Protein AF-A0A4U7DD76-F1 (afdb_monomer_lite)

pLDDT: mean 79.95, std 14.88, range [41.28, 96.62]

Secondary structure (DSSP, 8-state):
--HHHHHHHHHHHHHHHTTSS-HHHHHHHHHHHHHTS--SS-TTS---S-HHHHHHHHHHHHHHT--HHHHHHHHHH-HHHHHHHT-SSPPPHHHHHHHHHHT--HHHHHHH-

Sequence (113 aa):
MRSLCEAYQLGITIRNKLKETDLVTAFEKLDHSIDAIEDGYPAWHPAPLSFRAMVLSFVFMEITGDSYANFTRRLTRQPEVATILGFSRVPDESAFSRAWRNRFDDATHEYIH

Radius of gyration: 14.54 Å; chains: 1; bounding box: 39×24×34 Å

Foldseek 3Di:
DVVVVLVVVVVVVLVVVCVVPPNVVVVVVVVVLLVVFDFLDDPPDPPQWDPQLLLVLLLVCVSSVDQLQRSLVVCVVCVVSCVVSPTPDRDHSVSSVCCVPRTGDPSSVVSSD

Structure (mmCIF, N/CA/C/O backbone):
data_AF-A0A4U7DD76-F1
#
_entry.id   AF-A0A4U7DD76-F1
#
loop_
_atom_site.group_PDB
_atom_site.id
_atom_site.type_symbol
_atom_site.label_atom_id
_atom_site.label_alt_id
_atom_site.label_comp_id
_atom_site.label_asym_id
_atom_site.label_entity_id
_atom_site.label_seq_id
_atom_site.pdbx_PDB_ins_code
_atom_site.Cartn_x
_atom_site.Cartn_y
_atom_site.Cartn_z
_atom_site.occupancy
_atom_site.B_iso_or_equiv
_atom_site.auth_seq_id
_atom_site.auth_comp_id
_atom_site.auth_asym_id
_atom_site.auth_atom_id
_atom_site.pdbx_PDB_model_num
ATOM 1 N N . MET A 1 1 ? -12.330 5.872 21.813 1.00 41.28 1 MET A N 1
ATOM 2 C CA . MET A 1 1 ? -13.551 6.225 21.052 1.00 41.28 1 MET A CA 1
ATOM 3 C C . MET A 1 1 ? -13.324 7.279 19.946 1.00 41.28 1 MET A C 1
ATOM 5 O O . MET A 1 1 ? -14.294 7.864 19.498 1.00 41.28 1 MET A O 1
ATOM 9 N N . ARG A 1 2 ? -12.092 7.502 19.440 1.00 45.22 2 ARG A N 1
ATOM 10 C CA . ARG A 1 2 ? -11.839 8.377 18.266 1.00 45.22 2 ARG A CA 1
ATOM 11 C C . ARG A 1 2 ? -11.597 7.610 16.952 1.00 45.22 2 ARG A C 1
ATOM 13 O O . ARG A 1 2 ? -12.121 8.027 15.932 1.00 45.22 2 ARG A O 1
ATOM 20 N N . SER A 1 3 ? -10.950 6.437 16.985 1.00 47.41 3 SER A N 1
ATOM 21 C CA . SER A 1 3 ? -10.626 5.669 15.760 1.00 47.41 3 SER A CA 1
ATOM 22 C C . SER A 1 3 ? -11.836 5.070 15.032 1.00 47.41 3 SER A C 1
ATOM 24 O O . SER A 1 3 ? -11.756 4.776 13.844 1.00 47.41 3 SER A O 1
ATOM 26 N N . LEU A 1 4 ? -12.959 4.882 15.735 1.00 45.66 4 LEU A N 1
ATOM 27 C CA . LEU A 1 4 ? -14.227 4.476 15.124 1.00 45.66 4 LEU A CA 1
ATOM 28 C C . LEU A 1 4 ? -14.787 5.596 14.238 1.00 45.66 4 LEU A C 1
ATOM 30 O O . LEU A 1 4 ? -15.395 5.297 13.225 1.00 45.66 4 LEU A O 1
ATOM 34 N N . CYS A 1 5 ? -14.536 6.865 14.577 1.00 55.59 5 CYS A N 1
ATOM 35 C CA . CYS A 1 5 ? -15.009 8.009 13.799 1.00 55.59 5 CYS A CA 1
ATOM 36 C C . CYS A 1 5 ? -14.232 8.162 12.487 1.00 55.59 5 CYS A C 1
ATOM 38 O O . CYS A 1 5 ? -14.843 8.404 11.457 1.00 55.59 5 CYS A O 1
ATOM 40 N N . GLU A 1 6 ? -12.913 7.961 12.504 1.00 51.00 6 GLU A N 1
ATOM 41 C CA . GLU A 1 6 ? -12.058 8.076 11.312 1.00 51.00 6 GLU A CA 1
ATOM 42 C C . GLU A 1 6 ? -12.344 6.968 10.294 1.00 51.00 6 GLU A C 1
ATOM 44 O O . GLU A 1 6 ? -12.549 7.256 9.121 1.00 51.00 6 GLU A O 1
ATOM 49 N N . ALA A 1 7 ? -12.464 5.708 10.735 1.00 50.03 7 ALA A N 1
ATOM 50 C CA . ALA A 1 7 ? -12.856 4.604 9.853 1.00 50.03 7 ALA A CA 1
ATOM 51 C C . ALA A 1 7 ? -14.282 4.784 9.294 1.00 50.03 7 ALA A C 1
ATOM 53 O O . ALA A 1 7 ? -14.566 4.411 8.157 1.00 50.03 7 ALA A O 1
ATOM 54 N N . TYR A 1 8 ? -15.178 5.394 10.074 1.00 53.72 8 TYR A N 1
ATOM 55 C CA . TYR A 1 8 ? -16.546 5.681 9.646 1.00 53.72 8 TYR A CA 1
ATOM 56 C C . TYR A 1 8 ? -16.610 6.858 8.665 1.00 53.72 8 TYR A C 1
ATOM 58 O O . TYR A 1 8 ? -17.327 6.792 7.671 1.00 53.72 8 TYR A O 1
ATOM 66 N N . GLN A 1 9 ? -15.820 7.910 8.887 1.00 55.59 9 GLN A N 1
ATOM 67 C CA . GLN A 1 9 ? -15.661 9.020 7.948 1.00 55.59 9 GLN A CA 1
ATOM 68 C C . GLN A 1 9 ? -14.989 8.565 6.654 1.00 55.59 9 GLN A C 1
ATOM 70 O O . GLN A 1 9 ? -15.437 8.955 5.581 1.00 55.59 9 GLN A O 1
ATOM 75 N N . LEU A 1 10 ? -14.002 7.672 6.738 1.00 59.88 10 LEU A N 1
ATOM 76 C CA . LEU A 1 10 ? -13.399 7.007 5.589 1.00 59.88 10 LEU A CA 1
ATOM 77 C C . LEU A 1 10 ? -14.444 6.220 4.795 1.00 59.88 10 LEU A C 1
ATOM 79 O O . LEU A 1 10 ? -14.584 6.426 3.592 1.00 59.88 10 LEU A O 1
ATOM 83 N N . GLY A 1 11 ? -15.245 5.397 5.476 1.00 59.34 11 GLY A N 1
ATOM 84 C CA . GLY A 1 11 ? -16.355 4.673 4.858 1.00 59.34 11 GLY A CA 1
ATOM 85 C C . GLY A 1 11 ? -17.378 5.597 4.189 1.00 59.34 11 GLY A C 1
ATOM 86 O O . GLY A 1 11 ? -17.863 5.286 3.104 1.00 59.34 11 GLY A O 1
ATOM 87 N N . ILE A 1 12 ? -17.676 6.760 4.782 1.00 65.75 12 ILE A N 1
ATOM 88 C CA . ILE A 1 12 ? -18.582 7.768 4.208 1.00 65.75 12 ILE A CA 1
ATOM 89 C C . ILE A 1 12 ? -17.958 8.461 2.991 1.00 65.75 12 ILE A C 1
ATOM 91 O O . ILE A 1 12 ? -18.643 8.638 1.987 1.00 65.75 12 ILE A O 1
ATOM 95 N N . THR A 1 13 ? -16.684 8.844 3.052 1.00 65.00 13 THR A N 1
ATOM 96 C CA . THR A 1 13 ? -15.971 9.505 1.948 1.00 65.00 13 THR A CA 1
ATOM 97 C C . THR A 1 13 ? -15.821 8.571 0.756 1.00 65.00 13 THR A C 1
ATOM 99 O O . THR A 1 13 ? -16.133 8.967 -0.367 1.00 65.00 13 THR A O 1
ATOM 102 N N . ILE A 1 14 ? -15.440 7.317 1.014 1.00 60.59 14 ILE A N 1
ATOM 103 C CA . ILE A 1 14 ? -15.430 6.231 0.034 1.00 60.59 14 ILE A CA 1
ATOM 104 C C . ILE A 1 14 ? -16.841 6.107 -0.557 1.00 60.59 14 ILE A C 1
ATOM 106 O O . ILE A 1 14 ? -17.020 6.358 -1.745 1.00 60.59 14 ILE A O 1
ATOM 110 N N . ARG A 1 15 ? -17.879 5.876 0.259 1.00 61.47 15 ARG A N 1
ATOM 111 C CA . ARG A 1 15 ? -19.281 5.772 -0.201 1.00 61.47 15 ARG A CA 1
ATOM 112 C C . ARG A 1 15 ? -19.750 6.966 -1.043 1.00 61.47 15 ARG A C 1
ATOM 114 O O . ARG A 1 15 ? -20.505 6.771 -1.991 1.00 61.47 15 ARG A O 1
ATOM 121 N N . ASN A 1 16 ? -19.364 8.189 -0.687 1.00 60.53 16 ASN A N 1
ATOM 122 C CA . ASN A 1 16 ? -19.796 9.399 -1.383 1.00 60.53 16 ASN A CA 1
ATOM 123 C C . ASN A 1 16 ? -19.086 9.575 -2.729 1.00 60.53 16 ASN A C 1
ATOM 125 O O . ASN A 1 16 ? -19.754 9.935 -3.693 1.00 60.53 16 ASN A O 1
ATOM 129 N N . LYS A 1 17 ? -17.786 9.261 -2.825 1.00 54.84 17 LYS A N 1
ATOM 130 C CA . LYS A 1 17 ? -17.069 9.212 -4.113 1.00 54.84 17 LYS A CA 1
ATOM 131 C C . LYS A 1 17 ? -17.583 8.074 -5.010 1.00 54.84 17 LYS A C 1
ATOM 133 O O . LYS A 1 17 ? -17.655 8.220 -6.222 1.00 54.84 17 LYS A O 1
ATOM 138 N N . LEU A 1 18 ? -18.029 6.971 -4.410 1.00 55.56 18 LEU A N 1
ATOM 139 C CA . LEU A 1 18 ? -18.589 5.801 -5.100 1.00 55.56 18 LEU A CA 1
ATOM 140 C C . LEU A 1 18 ? -20.065 5.952 -5.498 1.00 55.56 18 LEU A C 1
ATOM 142 O O . LEU A 1 18 ? -20.654 5.028 -6.045 1.00 55.56 18 LEU A O 1
ATOM 146 N N . LYS A 1 19 ? -20.702 7.103 -5.249 1.00 55.06 19 LYS A N 1
ATOM 147 C CA . LYS A 1 19 ? -22.013 7.396 -5.854 1.00 55.06 19 LYS A CA 1
ATOM 148 C C . LYS A 1 19 ? -21.915 7.731 -7.346 1.00 55.06 19 LYS A C 1
ATOM 150 O O . LYS A 1 19 ? -22.940 7.711 -8.019 1.00 55.06 19 LYS A O 1
ATOM 155 N N . GLU A 1 20 ? -20.716 8.020 -7.853 1.00 56.38 20 GLU A N 1
ATOM 156 C CA . GLU A 1 20 ? -20.476 8.402 -9.252 1.00 56.38 20 GLU A CA 1
ATOM 157 C C . GLU A 1 20 ? -19.929 7.248 -10.116 1.00 56.38 20 GLU A C 1
ATOM 159 O O . GLU A 1 20 ? -19.857 7.366 -11.336 1.00 56.38 20 GLU A O 1
ATOM 164 N N . THR A 1 21 ? -19.551 6.109 -9.526 1.00 54.09 21 THR A N 1
ATOM 165 C CA . THR A 1 21 ? -19.049 4.910 -10.226 1.00 54.09 21 THR A CA 1
ATOM 166 C C . THR A 1 21 ? -19.471 3.669 -9.445 1.00 54.09 21 THR A C 1
ATOM 168 O O . THR A 1 21 ? -19.419 3.702 -8.219 1.00 54.09 21 THR A O 1
ATOM 171 N N . ASP A 1 22 ? -19.873 2.585 -10.123 1.00 69.12 22 ASP A N 1
ATOM 172 C CA . ASP A 1 22 ? -20.174 1.317 -9.446 1.00 69.12 22 ASP A CA 1
ATOM 173 C C . ASP A 1 22 ? -19.004 0.920 -8.538 1.00 69.12 22 ASP A C 1
ATOM 175 O O . ASP A 1 22 ? -17.833 1.005 -8.917 1.00 69.12 22 ASP A O 1
ATOM 179 N N . LEU A 1 23 ? -19.340 0.548 -7.306 1.00 55.16 23 LEU A N 1
ATOM 180 C CA . LEU A 1 23 ? -18.392 0.339 -6.222 1.00 55.16 23 LEU A CA 1
ATOM 181 C C . LEU A 1 23 ? -17.331 -0.686 -6.627 1.00 55.16 23 LEU A C 1
ATOM 183 O O . LEU A 1 23 ? -16.140 -0.496 -6.398 1.00 55.16 23 LEU A O 1
ATOM 187 N N . VAL A 1 24 ? -17.805 -1.738 -7.293 1.00 56.59 24 VAL A N 1
ATOM 188 C CA . VAL A 1 24 ? -17.007 -2.822 -7.855 1.00 56.59 24 VAL A CA 1
ATOM 189 C C . VAL A 1 24 ? -16.041 -2.279 -8.901 1.00 56.59 24 VAL A C 1
ATOM 191 O O . VAL A 1 24 ? -14.840 -2.462 -8.758 1.00 56.59 24 VAL A O 1
ATOM 194 N N . THR A 1 25 ? -16.525 -1.502 -9.872 1.00 63.12 25 THR A N 1
ATOM 195 C CA . THR A 1 25 ? -15.686 -0.897 -10.917 1.00 63.12 25 THR A CA 1
ATOM 196 C C . THR A 1 25 ? -14.621 0.050 -10.361 1.00 63.12 25 THR A C 1
ATOM 198 O O . THR A 1 25 ? -13.519 0.123 -10.897 1.00 63.12 25 THR A O 1
ATOM 201 N N . ALA A 1 26 ? -14.916 0.803 -9.301 1.00 63.19 26 ALA A N 1
ATOM 202 C CA . ALA A 1 26 ? -13.927 1.681 -8.680 1.00 63.19 26 ALA A CA 1
ATOM 203 C C . ALA A 1 26 ? -12.826 0.890 -7.956 1.00 63.19 26 ALA A C 1
ATOM 205 O O . ALA A 1 26 ? -11.653 1.243 -8.067 1.00 63.19 26 ALA A O 1
ATOM 206 N N . PHE A 1 27 ? -13.190 -0.195 -7.264 1.00 62.69 27 PHE A N 1
ATOM 207 C CA . PHE A 1 27 ? -12.213 -1.101 -6.661 1.00 62.69 27 PHE A CA 1
ATOM 208 C C . PHE A 1 27 ? -11.407 -1.874 -7.713 1.00 62.69 27 PHE A C 1
ATOM 210 O O . PHE A 1 27 ? -10.199 -1.990 -7.557 1.00 62.69 27 PHE A O 1
ATOM 217 N N . GLU A 1 28 ? -12.026 -2.336 -8.801 1.00 65.88 28 GLU A N 1
ATOM 218 C CA . GLU A 1 28 ? -11.333 -2.989 -9.923 1.00 65.88 28 GLU A CA 1
ATOM 219 C C . GLU A 1 28 ? -10.335 -2.047 -10.601 1.00 65.88 28 GLU A C 1
ATOM 221 O O . GLU A 1 28 ? -9.204 -2.431 -10.881 1.00 65.88 28 GLU A O 1
ATOM 226 N N . LYS A 1 29 ? -10.717 -0.783 -10.823 1.00 68.94 29 LYS A N 1
ATOM 227 C CA . LYS A 1 29 ? -9.805 0.231 -11.370 1.00 68.94 29 LYS A CA 1
ATOM 228 C C . LYS A 1 29 ? -8.620 0.496 -10.447 1.00 68.94 29 LYS A C 1
ATOM 230 O O . LYS A 1 29 ? -7.507 0.624 -10.944 1.00 68.94 29 LYS A O 1
ATOM 235 N N . LEU A 1 30 ? -8.863 0.566 -9.136 1.00 71.81 30 LEU A N 1
ATOM 236 C CA . LEU A 1 30 ? -7.809 0.709 -8.133 1.00 71.81 30 LEU A CA 1
ATOM 237 C C . LEU A 1 30 ? -6.855 -0.494 -8.157 1.00 71.81 30 LEU A C 1
ATOM 239 O O . LEU A 1 30 ? -5.643 -0.324 -8.071 1.00 71.81 30 LEU A O 1
ATOM 243 N N . ASP A 1 31 ? -7.394 -1.706 -8.289 1.00 70.62 31 ASP A N 1
ATOM 244 C CA . ASP A 1 31 ? -6.587 -2.926 -8.350 1.00 70.62 31 ASP A CA 1
ATOM 245 C C . ASP A 1 31 ? -5.707 -2.941 -9.606 1.00 70.62 31 ASP A C 1
ATOM 247 O O . ASP A 1 31 ? -4.491 -3.091 -9.514 1.00 70.62 31 ASP A O 1
ATOM 251 N N . HIS A 1 32 ? -6.290 -2.632 -10.768 1.00 73.31 32 HIS A N 1
ATOM 252 C CA . HIS A 1 32 ? -5.550 -2.531 -12.026 1.00 73.31 32 HIS A CA 1
ATOM 253 C C . HIS A 1 32 ? -4.495 -1.422 -12.035 1.00 73.31 32 HIS A C 1
ATOM 255 O O . HIS A 1 32 ? -3.449 -1.594 -12.657 1.00 73.31 32 HIS A O 1
ATOM 261 N N . SER A 1 33 ? -4.729 -0.291 -11.361 1.00 76.12 33 SER A N 1
ATOM 262 C CA . SER A 1 33 ? -3.693 0.741 -11.248 1.00 76.12 33 SER A CA 1
ATOM 263 C C . SER A 1 33 ? -2.534 0.310 -10.352 1.00 76.12 33 SER A C 1
ATOM 265 O O . SER A 1 33 ? -1.407 0.723 -10.598 1.00 76.12 33 SER A O 1
ATOM 267 N N . ILE A 1 34 ? -2.782 -0.544 -9.352 1.00 78.62 34 ILE A N 1
ATOM 268 C CA . ILE A 1 34 ? -1.709 -1.104 -8.519 1.00 78.62 34 ILE A CA 1
ATOM 269 C C . ILE A 1 34 ? -0.885 -2.131 -9.305 1.00 78.62 34 ILE A C 1
ATOM 271 O O . ILE A 1 34 ? 0.323 -2.206 -9.120 1.00 78.62 34 ILE A O 1
ATOM 275 N N . ASP A 1 35 ? -1.497 -2.890 -10.212 1.00 79.19 35 ASP A N 1
ATOM 276 C CA . ASP A 1 35 ? -0.751 -3.811 -11.082 1.00 79.19 35 ASP A CA 1
ATOM 277 C C . ASP A 1 35 ? 0.165 -3.080 -12.083 1.00 79.19 35 ASP A C 1
ATOM 279 O O . ASP A 1 35 ? 1.089 -3.681 -12.630 1.00 79.19 35 ASP A O 1
ATOM 283 N N . ALA A 1 36 ? -0.085 -1.790 -12.330 1.00 82.25 36 ALA A N 1
ATOM 284 C CA . ALA A 1 36 ? 0.708 -0.961 -13.234 1.00 82.25 36 ALA A CA 1
ATOM 285 C C . ALA A 1 36 ? 1.945 -0.321 -12.576 1.00 82.25 36 ALA A C 1
ATOM 287 O O . ALA A 1 36 ? 2.784 0.219 -13.298 1.00 82.25 36 ALA A O 1
ATOM 288 N N . ILE A 1 37 ? 2.067 -0.362 -11.243 1.00 85.50 37 ILE A N 1
ATOM 289 C CA . ILE A 1 37 ? 3.249 0.132 -10.520 1.00 85.50 37 ILE A CA 1
ATOM 290 C C . ILE A 1 37 ? 4.216 -1.016 -10.222 1.00 85.50 37 ILE A C 1
ATOM 292 O O . ILE A 1 37 ? 3.818 -2.115 -9.829 1.00 85.50 37 ILE A O 1
ATOM 296 N N . GLU A 1 38 ? 5.509 -0.762 -10.407 1.00 86.88 38 GLU A N 1
ATOM 297 C C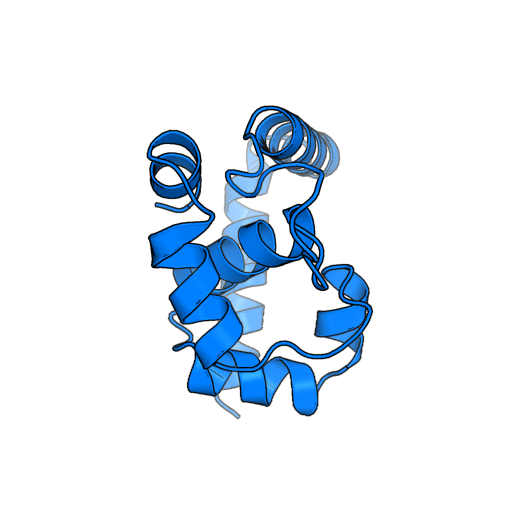A . GLU A 1 38 ? 6.547 -1.782 -10.270 1.00 86.88 38 GLU A CA 1
ATOM 298 C C . GLU A 1 38 ? 7.161 -1.789 -8.864 1.00 86.88 38 GLU A C 1
ATOM 300 O O . GLU A 1 38 ? 7.392 -0.751 -8.244 1.00 86.88 38 GLU A O 1
ATOM 305 N N . ASP A 1 39 ? 7.468 -2.984 -8.350 1.00 90.38 39 ASP A N 1
ATOM 306 C CA . ASP A 1 39 ? 8.239 -3.114 -7.115 1.00 90.38 39 ASP A CA 1
ATOM 307 C C . ASP A 1 39 ? 9.702 -2.740 -7.387 1.00 90.38 39 ASP A C 1
ATOM 309 O O . ASP A 1 39 ? 10.414 -3.463 -8.083 1.00 90.38 39 ASP A O 1
ATOM 313 N N . GLY A 1 40 ? 10.173 -1.633 -6.807 1.00 87.88 40 GLY A N 1
ATOM 314 C CA . GLY A 1 40 ? 11.549 -1.164 -6.989 1.00 87.88 40 GLY A CA 1
ATOM 315 C C . GLY A 1 40 ? 12.612 -2.085 -6.378 1.00 87.88 40 GLY A C 1
ATOM 316 O O . GLY A 1 40 ? 13.806 -1.926 -6.646 1.00 87.88 40 GLY A O 1
ATOM 317 N N . TYR A 1 41 ? 12.222 -3.067 -5.558 1.00 89.00 41 TYR A N 1
ATOM 318 C CA . TYR A 1 41 ? 13.146 -4.114 -5.136 1.00 89.00 41 TYR A CA 1
ATOM 319 C C . TYR A 1 41 ? 13.378 -5.141 -6.250 1.00 89.00 41 TYR A C 1
ATOM 321 O O . TYR A 1 41 ? 12.427 -5.712 -6.780 1.00 89.00 41 TYR A O 1
ATOM 329 N N . PRO A 1 42 ? 14.644 -5.471 -6.569 1.00 85.50 42 PRO A N 1
ATOM 330 C CA . PRO A 1 42 ? 14.929 -6.478 -7.579 1.00 85.50 42 PRO A CA 1
ATOM 331 C C . PRO A 1 42 ? 14.469 -7.861 -7.106 1.00 85.50 42 PRO A C 1
ATOM 333 O O . PRO A 1 42 ? 14.467 -8.149 -5.912 1.00 85.50 42 PRO A O 1
ATOM 336 N N . ALA A 1 43 ? 14.179 -8.765 -8.044 1.00 83.94 43 ALA A N 1
ATOM 337 C CA . ALA A 1 43 ? 13.634 -10.096 -7.744 1.00 83.94 43 ALA A CA 1
ATOM 338 C C . ALA A 1 43 ? 14.492 -10.952 -6.783 1.00 83.94 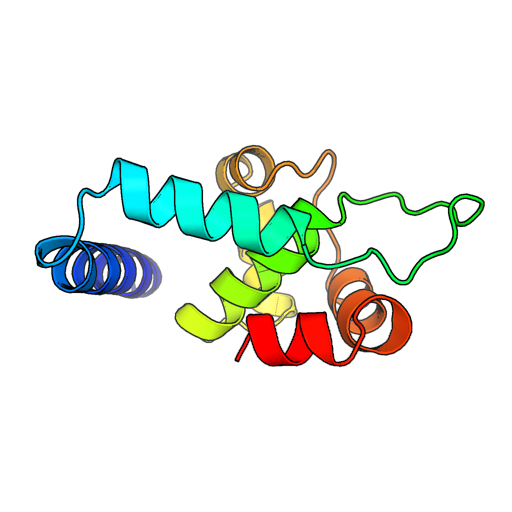43 ALA A C 1
ATOM 340 O O . ALA A 1 43 ? 13.972 -11.843 -6.117 1.00 83.94 43 ALA A O 1
ATOM 341 N N . TRP A 1 44 ? 15.804 -10.699 -6.705 1.00 83.69 44 TRP A N 1
ATOM 342 C CA . TRP A 1 44 ? 16.710 -11.386 -5.775 1.00 83.69 44 TRP A CA 1
ATOM 343 C C . TRP A 1 44 ? 16.671 -10.814 -4.350 1.00 83.69 44 TRP A C 1
ATOM 345 O O . TRP A 1 44 ? 17.193 -11.442 -3.426 1.00 83.69 44 TRP A O 1
ATOM 355 N N . HIS A 1 45 ? 16.095 -9.625 -4.153 1.00 83.12 45 HIS A N 1
ATOM 356 C CA . HIS A 1 45 ? 15.995 -9.004 -2.843 1.00 83.12 45 HIS A CA 1
ATOM 357 C C . HIS A 1 45 ? 15.047 -9.836 -1.971 1.00 83.12 45 HIS A C 1
ATOM 359 O O . HIS A 1 45 ? 13.929 -10.143 -2.393 1.00 83.12 45 HIS A O 1
ATOM 365 N N . PRO A 1 46 ? 15.430 -10.178 -0.730 1.00 76.94 46 PRO A N 1
ATOM 366 C CA . PRO A 1 46 ? 14.516 -10.814 0.199 1.00 76.94 46 PRO A CA 1
ATOM 367 C C . PRO A 1 46 ? 13.485 -9.756 0.590 1.00 76.94 46 PRO A C 1
ATOM 369 O O . PRO A 1 46 ? 13.718 -8.970 1.502 1.00 76.94 46 PRO A O 1
ATOM 372 N N . ALA A 1 47 ? 12.388 -9.651 -0.158 1.00 74.88 47 ALA A N 1
ATOM 373 C CA . ALA A 1 47 ? 11.269 -8.765 0.126 1.00 74.88 47 ALA A CA 1
ATOM 374 C C . ALA A 1 47 ? 10.267 -9.542 0.994 1.00 74.88 47 ALA A C 1
ATOM 376 O O . ALA A 1 47 ? 9.377 -10.210 0.472 1.00 74.88 47 ALA A O 1
ATOM 377 N N . PRO A 1 48 ? 10.389 -9.513 2.335 1.00 78.06 48 PRO A N 1
ATOM 378 C CA . PRO A 1 48 ? 9.611 -10.400 3.196 1.00 78.06 48 PRO A CA 1
ATOM 379 C C . PRO A 1 48 ? 8.140 -9.980 3.321 1.00 78.06 48 PRO A C 1
ATOM 381 O O . PRO A 1 48 ? 7.392 -10.602 4.070 1.00 78.06 48 PRO A O 1
ATOM 384 N N . LEU A 1 49 ? 7.747 -8.876 2.684 1.00 89.44 49 LEU A N 1
ATOM 385 C CA . LEU A 1 49 ? 6.436 -8.254 2.804 1.00 89.44 49 LEU A CA 1
ATOM 386 C C . LEU A 1 49 ? 5.928 -7.896 1.405 1.00 89.44 49 LEU A C 1
ATOM 388 O O . LEU A 1 49 ? 6.656 -7.292 0.611 1.00 89.44 49 LEU A O 1
ATOM 392 N N . SER A 1 50 ? 4.671 -8.249 1.132 1.00 91.06 50 SER A N 1
ATOM 393 C CA . SER A 1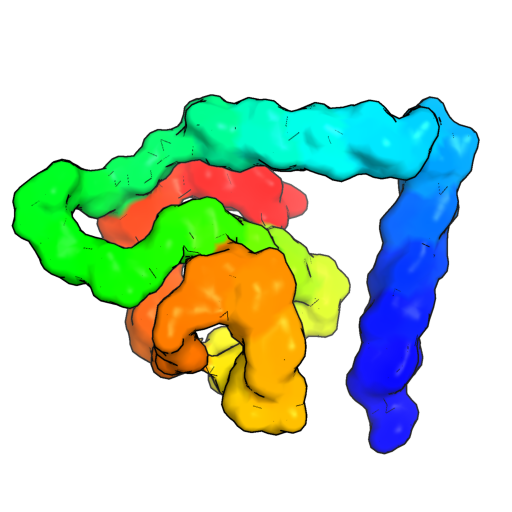 50 ? 3.999 -8.007 -0.150 1.00 91.06 50 SER A CA 1
ATOM 394 C C . SER A 1 50 ? 4.101 -6.537 -0.577 1.00 91.06 50 SER A C 1
ATOM 396 O O . SER A 1 50 ? 3.897 -5.637 0.241 1.00 91.06 50 SER A O 1
ATOM 398 N N . PHE A 1 51 ? 4.441 -6.299 -1.849 1.00 92.56 51 PHE A N 1
ATOM 399 C CA . PHE A 1 51 ? 4.504 -4.952 -2.428 1.00 92.56 51 PHE A CA 1
ATOM 400 C C . PHE A 1 51 ? 3.132 -4.293 -2.418 1.00 92.56 51 PHE A C 1
ATOM 402 O O . PHE A 1 51 ? 2.957 -3.231 -1.828 1.00 92.56 51 PHE A O 1
ATOM 409 N N . ARG A 1 52 ? 2.133 -5.003 -2.948 1.00 90.06 52 ARG A N 1
ATOM 410 C CA . ARG A 1 52 ? 0.734 -4.574 -2.953 1.00 90.06 52 ARG A CA 1
ATOM 411 C C . ARG A 1 52 ? 0.239 -4.210 -1.553 1.00 90.06 52 ARG A C 1
ATOM 413 O O . ARG A 1 52 ? -0.377 -3.165 -1.368 1.00 90.06 52 ARG A O 1
ATOM 420 N N . ALA A 1 53 ? 0.557 -5.032 -0.551 1.00 92.00 53 ALA A N 1
ATOM 421 C CA . ALA A 1 53 ? 0.182 -4.752 0.836 1.00 92.00 53 ALA A CA 1
ATOM 422 C C . ALA A 1 53 ? 0.848 -3.471 1.370 1.00 92.00 53 ALA A C 1
ATOM 424 O O . ALA A 1 53 ? 0.218 -2.708 2.104 1.00 92.00 53 ALA A O 1
ATOM 425 N N . MET A 1 54 ? 2.104 -3.209 0.986 1.00 94.75 54 MET A N 1
ATOM 426 C CA . MET A 1 54 ? 2.791 -1.961 1.324 1.00 94.75 54 MET A CA 1
ATOM 427 C C . MET A 1 54 ? 2.121 -0.760 0.664 1.00 94.75 54 MET A C 1
ATOM 429 O O . MET A 1 54 ? 1.769 0.168 1.378 1.00 94.75 54 MET A O 1
ATOM 433 N N . VAL A 1 55 ? 1.872 -0.783 -0.644 1.00 92.38 55 VAL A N 1
ATOM 434 C CA . VAL A 1 55 ? 1.217 0.336 -1.346 1.00 92.38 55 VAL A CA 1
ATOM 435 C C . VAL A 1 55 ? -0.139 0.660 -0.713 1.00 92.38 55 VAL A C 1
ATOM 437 O O . VAL A 1 55 ? -0.383 1.798 -0.316 1.00 92.38 55 VAL A O 1
ATOM 440 N N . LEU A 1 56 ? -0.987 -0.354 -0.503 1.00 90.12 56 LEU A N 1
ATOM 441 C CA . LEU A 1 56 ? -2.291 -0.173 0.143 1.00 90.12 56 LEU A CA 1
ATOM 442 C C . LEU A 1 56 ? -2.181 0.366 1.574 1.00 90.12 56 LEU A C 1
ATOM 444 O O . LEU A 1 56 ? -3.047 1.117 2.017 1.00 90.12 56 LEU A O 1
ATOM 448 N N . SER A 1 57 ? -1.116 0.012 2.296 1.00 93.06 57 SER A N 1
ATOM 449 C CA . SER A 1 57 ? -0.855 0.566 3.627 1.00 93.06 57 SER A CA 1
ATOM 450 C C . SER A 1 57 ? -0.592 2.064 3.576 1.00 93.06 57 SER A C 1
ATOM 452 O O . SER A 1 57 ? -1.089 2.790 4.430 1.00 93.06 57 SER A O 1
ATOM 454 N N . PHE A 1 58 ? 0.169 2.533 2.588 1.00 93.31 58 PHE A N 1
ATOM 455 C CA . PHE A 1 58 ? 0.455 3.956 2.432 1.00 93.31 58 PHE A CA 1
ATOM 456 C C . PHE A 1 58 ? -0.771 4.748 1.996 1.00 93.31 58 PHE A C 1
ATOM 458 O O . PHE A 1 58 ? -1.045 5.775 2.602 1.00 93.31 58 PHE A O 1
ATOM 465 N N . VAL A 1 59 ? -1.571 4.223 1.063 1.00 87.50 59 VAL A N 1
ATOM 466 C CA . VAL A 1 59 ? -2.872 4.820 0.716 1.00 87.50 59 VAL A CA 1
ATOM 467 C C . VAL A 1 59 ? -3.769 4.911 1.954 1.00 87.50 59 VAL A C 1
ATOM 469 O O . VAL A 1 59 ? -4.378 5.942 2.219 1.00 87.50 59 VAL A O 1
ATOM 472 N N . PHE A 1 60 ? -3.828 3.851 2.765 1.00 85.31 60 PHE A N 1
ATOM 473 C CA . PHE A 1 60 ? -4.606 3.873 4.002 1.00 85.31 60 PHE A CA 1
ATOM 474 C C . PHE A 1 60 ? -4.091 4.933 4.982 1.00 85.31 60 PHE A C 1
ATOM 476 O O . PHE A 1 60 ? -4.897 5.681 5.529 1.00 85.31 60 PHE A O 1
ATOM 483 N N . MET A 1 61 ? -2.774 5.000 5.202 1.00 91.94 61 MET A N 1
ATOM 484 C CA . MET A 1 61 ? -2.147 5.981 6.093 1.00 91.94 61 MET A CA 1
ATOM 485 C C . MET A 1 61 ? -2.355 7.420 5.615 1.00 91.94 61 MET A C 1
ATOM 487 O O . MET A 1 61 ? -2.63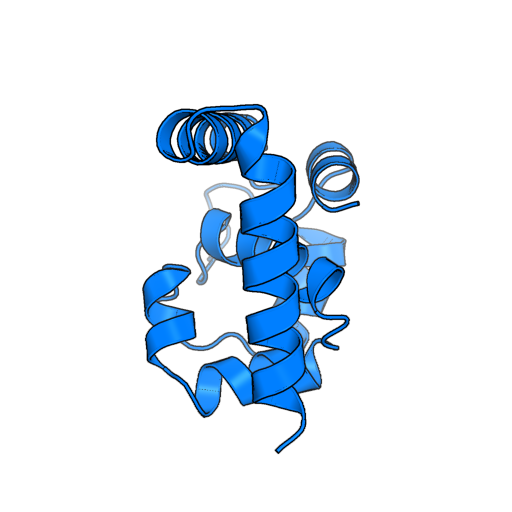5 8.273 6.452 1.00 91.94 61 MET A O 1
ATOM 491 N N . GLU A 1 62 ? -2.289 7.682 4.308 1.00 86.62 62 GLU A N 1
ATOM 492 C CA . GLU A 1 62 ? -2.565 9.003 3.731 1.00 86.62 62 GLU A CA 1
ATOM 493 C C . GLU A 1 62 ? -4.008 9.429 4.020 1.00 86.62 62 GLU A C 1
ATOM 495 O O . GLU A 1 62 ? -4.270 10.543 4.470 1.00 86.62 62 GLU A O 1
ATOM 500 N N . ILE A 1 63 ? -4.961 8.507 3.856 1.00 80.75 63 ILE A N 1
ATOM 501 C CA . ILE A 1 63 ? -6.369 8.825 4.081 1.00 80.75 63 ILE A CA 1
ATOM 502 C C . ILE A 1 63 ? -6.702 8.976 5.575 1.00 80.75 63 ILE A C 1
ATOM 504 O O . ILE A 1 63 ? -7.522 9.820 5.946 1.00 80.75 63 ILE A O 1
ATOM 508 N N . THR A 1 64 ? -6.124 8.148 6.448 1.00 82.06 64 THR A N 1
ATOM 509 C CA . THR A 1 64 ? -6.404 8.214 7.892 1.00 82.06 64 THR A CA 1
ATOM 510 C C . THR A 1 64 ? -5.543 9.229 8.637 1.00 82.06 64 THR A C 1
ATOM 512 O O . THR A 1 64 ? -5.868 9.565 9.775 1.00 82.06 64 THR A O 1
ATOM 515 N N . GLY A 1 65 ? -4.455 9.708 8.031 1.00 86.94 65 GLY A N 1
ATOM 516 C CA . GLY A 1 65 ? -3.425 10.493 8.709 1.00 86.94 65 GLY A CA 1
ATOM 517 C C . GLY A 1 65 ? -2.632 9.687 9.746 1.00 86.94 65 GLY A C 1
ATOM 518 O O . GLY A 1 65 ? -2.032 10.269 10.655 1.00 86.94 65 GLY A O 1
ATOM 519 N N . ASP A 1 66 ? -2.652 8.351 9.669 1.00 90.00 66 ASP A N 1
ATOM 520 C CA . ASP A 1 66 ? -1.898 7.505 10.592 1.00 90.00 66 ASP A CA 1
ATOM 521 C C . ASP A 1 66 ? -0.389 7.668 10.343 1.00 90.00 66 ASP A C 1
ATOM 523 O O . ASP A 1 66 ? 0.116 7.456 9.244 1.00 90.00 66 ASP A O 1
ATOM 527 N N . SER A 1 67 ? 0.370 7.955 11.403 1.00 94.81 67 SER A N 1
ATOM 528 C CA . SER A 1 67 ? 1.825 7.795 11.363 1.00 94.81 67 SER A CA 1
ATOM 529 C C . SER A 1 67 ? 2.208 6.313 11.291 1.00 94.81 67 SER A C 1
ATOM 531 O O . SER A 1 67 ? 1.455 5.450 11.751 1.00 94.81 67 SER A O 1
ATOM 533 N N . TYR A 1 68 ? 3.423 6.000 10.830 1.00 96.62 68 TYR A N 1
ATOM 534 C CA . TYR A 1 68 ? 3.933 4.621 10.783 1.00 96.62 68 TYR A CA 1
ATOM 535 C C . TYR A 1 68 ? 3.803 3.886 12.125 1.00 96.62 68 TYR A C 1
ATOM 537 O O . TYR A 1 68 ? 3.376 2.729 12.171 1.00 96.62 68 TYR A O 1
ATOM 545 N N . ALA A 1 69 ? 4.111 4.565 13.234 1.00 96.12 69 ALA A N 1
ATOM 546 C CA . ALA A 1 69 ? 3.962 4.017 14.579 1.00 96.12 69 ALA A CA 1
ATOM 547 C C . ALA A 1 69 ? 2.496 3.694 14.921 1.00 96.12 69 ALA A C 1
ATOM 549 O O . ALA A 1 69 ? 2.202 2.651 15.511 1.00 96.12 69 ALA A O 1
ATOM 550 N N . ASN A 1 70 ? 1.561 4.581 14.569 1.00 95.56 70 ASN A N 1
ATOM 551 C CA . ASN A 1 70 ? 0.137 4.375 14.831 1.00 95.56 70 ASN A CA 1
ATOM 552 C C . ASN A 1 70 ? -0.441 3.265 13.954 1.00 95.56 70 ASN A C 1
ATOM 554 O O . ASN A 1 70 ? -1.153 2.400 14.471 1.00 95.56 70 ASN A O 1
ATOM 558 N N . PHE A 1 71 ? -0.070 3.230 12.678 1.00 95.25 71 PHE A N 1
ATOM 559 C CA . PHE A 1 71 ? -0.498 2.189 11.757 1.00 95.25 71 PHE A CA 1
ATOM 560 C C . PHE A 1 71 ? 0.035 0.812 12.169 1.00 95.25 71 PHE A C 1
ATOM 562 O O . PHE A 1 71 ? -0.735 -0.138 12.287 1.00 95.25 71 PHE A O 1
ATOM 569 N N . THR A 1 72 ? 1.315 0.714 12.538 1.00 95.56 72 THR A N 1
ATOM 570 C CA . THR A 1 72 ? 1.897 -0.525 13.086 1.00 95.56 72 THR A CA 1
ATOM 571 C C . THR A 1 72 ? 1.116 -1.010 14.313 1.00 95.56 72 THR A C 1
ATOM 573 O O . THR A 1 72 ? 0.736 -2.177 14.400 1.00 95.56 72 THR A O 1
ATOM 576 N N . ARG A 1 73 ? 0.791 -0.111 15.256 1.00 94.88 73 ARG A N 1
ATOM 577 C CA . ARG A 1 73 ? -0.037 -0.459 16.427 1.00 94.88 73 ARG A CA 1
ATOM 578 C C . ARG A 1 73 ? -1.440 -0.915 16.034 1.00 94.88 73 ARG A C 1
ATOM 580 O O . ARG A 1 73 ? -1.984 -1.789 16.709 1.00 94.88 73 ARG A O 1
ATOM 587 N N . ARG A 1 74 ? -2.036 -0.327 14.994 1.00 92.81 74 ARG A N 1
ATOM 588 C CA . ARG A 1 74 ? -3.343 -0.735 14.462 1.00 92.81 74 ARG A CA 1
ATOM 589 C C . ARG A 1 74 ? -3.278 -2.163 13.930 1.00 92.81 74 ARG A C 1
ATOM 591 O O . ARG A 1 74 ? -4.077 -2.976 14.378 1.00 92.81 74 ARG A O 1
ATOM 598 N N . LEU A 1 75 ? -2.297 -2.481 13.086 1.00 92.56 75 LEU A N 1
ATOM 599 C CA . LEU A 1 75 ? -2.105 -3.831 12.543 1.00 92.56 75 LEU A CA 1
ATOM 600 C C . LEU A 1 75 ? -1.905 -4.882 13.644 1.00 92.56 75 LEU A C 1
ATOM 602 O O . LEU A 1 75 ? -2.445 -5.979 13.552 1.00 92.56 75 LEU A O 1
ATOM 606 N N . THR A 1 76 ? -1.192 -4.537 14.720 1.00 93.06 76 THR A N 1
ATOM 607 C CA . THR A 1 76 ? -1.026 -5.434 15.876 1.00 93.06 76 THR A CA 1
ATOM 608 C C . THR A 1 76 ? -2.319 -5.625 16.673 1.00 93.06 76 THR A C 1
ATOM 610 O O . THR A 1 76 ? -2.589 -6.722 17.154 1.00 93.06 76 THR A O 1
ATOM 613 N N . ARG A 1 77 ? -3.116 -4.565 16.862 1.00 91.88 77 ARG A N 1
ATOM 614 C CA . ARG A 1 77 ? -4.363 -4.615 17.653 1.00 91.88 77 ARG A CA 1
ATOM 615 C C . ARG A 1 77 ? -5.542 -5.206 16.887 1.00 91.88 77 ARG A C 1
ATOM 617 O O . ARG A 1 77 ? -6.479 -5.673 17.524 1.00 91.88 77 ARG A O 1
ATOM 624 N N . GLN A 1 78 ? -5.505 -5.131 15.561 1.00 88.31 78 GLN A N 1
ATOM 625 C CA . GLN A 1 78 ? -6.545 -5.593 14.645 1.00 88.31 78 GLN A CA 1
ATOM 626 C C . GLN A 1 78 ? -5.890 -6.451 13.551 1.00 88.31 78 GLN A C 1
ATOM 628 O O . GLN A 1 78 ? -5.677 -5.969 12.433 1.00 88.31 78 GLN A O 1
ATOM 633 N N . PRO A 1 79 ? -5.518 -7.708 13.860 1.00 81.38 79 PRO A N 1
ATOM 634 C CA . PRO A 1 79 ? -4.844 -8.594 12.910 1.00 81.38 79 PRO A CA 1
ATOM 635 C C . PRO A 1 79 ? -5.653 -8.844 11.628 1.00 81.38 79 PRO A C 1
ATOM 637 O O . PRO A 1 79 ? -5.073 -9.151 10.582 1.00 81.38 79 PRO A O 1
ATOM 640 N N . GLU A 1 80 ? -6.982 -8.673 11.668 1.00 80.25 80 GLU A N 1
ATOM 641 C CA . GLU A 1 80 ? -7.823 -8.712 10.472 1.00 80.25 80 GLU A CA 1
ATOM 642 C C . GLU A 1 80 ? -7.415 -7.663 9.429 1.00 80.25 80 GLU A C 1
ATOM 644 O O . GLU A 1 80 ? -7.431 -7.962 8.240 1.00 80.25 80 GLU A O 1
ATOM 649 N N . VAL A 1 81 ? -6.960 -6.476 9.845 1.00 81.19 81 VAL A N 1
ATOM 650 C CA . VAL A 1 81 ? -6.509 -5.420 8.924 1.00 81.19 81 VAL A CA 1
ATOM 651 C C . VAL A 1 81 ? -5.244 -5.860 8.191 1.00 81.19 81 VAL A C 1
ATOM 653 O O . VAL A 1 81 ? -5.144 -5.696 6.977 1.00 81.19 81 VAL A O 1
ATOM 656 N N . ALA A 1 82 ? -4.296 -6.480 8.902 1.00 84.69 82 ALA A N 1
ATOM 657 C CA . ALA A 1 82 ? -3.086 -7.021 8.286 1.00 84.69 82 ALA A CA 1
ATOM 658 C C . ALA A 1 82 ? -3.415 -8.138 7.282 1.00 84.69 82 ALA A C 1
ATOM 660 O O . ALA A 1 82 ? -2.837 -8.185 6.197 1.00 84.69 82 ALA A O 1
ATOM 661 N N . THR A 1 83 ? -4.384 -8.989 7.625 1.00 81.81 83 THR A N 1
ATOM 662 C CA . THR A 1 83 ? -4.852 -10.079 6.760 1.00 81.81 83 THR A CA 1
ATOM 663 C C . THR A 1 83 ? -5.529 -9.542 5.498 1.00 81.81 83 THR A C 1
ATOM 665 O O . THR A 1 83 ? -5.196 -9.979 4.402 1.00 81.81 83 THR A O 1
ATOM 668 N N . ILE A 1 84 ? -6.424 -8.556 5.634 1.00 81.81 84 ILE A N 1
ATOM 669 C CA . ILE A 1 84 ? -7.130 -7.914 4.511 1.00 81.81 84 ILE A CA 1
ATOM 670 C C . ILE A 1 84 ? -6.146 -7.248 3.544 1.00 81.81 84 ILE A C 1
ATOM 672 O O . ILE A 1 84 ? -6.309 -7.353 2.331 1.00 81.81 84 ILE A O 1
ATOM 676 N N . LEU A 1 85 ? -5.105 -6.595 4.065 1.00 83.81 85 LEU A N 1
ATOM 677 C CA . LEU A 1 85 ? -4.061 -5.984 3.236 1.00 83.81 85 LEU A CA 1
ATOM 678 C C . LEU A 1 85 ? -3.161 -7.021 2.545 1.00 83.81 85 LEU A C 1
ATOM 680 O O . LEU A 1 85 ? -2.477 -6.682 1.582 1.00 83.81 85 LEU A O 1
ATOM 684 N N . GLY A 1 86 ? -3.162 -8.275 3.005 1.00 86.88 86 GLY A N 1
ATOM 685 C CA . GLY A 1 86 ? -2.348 -9.355 2.446 1.00 86.88 86 GLY A CA 1
ATOM 686 C C . GLY A 1 86 ? -0.960 -9.487 3.078 1.00 86.88 86 GLY A C 1
ATOM 687 O O . GLY A 1 86 ? -0.029 -9.975 2.436 1.00 86.88 86 GLY A O 1
ATOM 688 N N . PHE A 1 87 ? -0.782 -9.050 4.327 1.00 90.62 87 PHE A N 1
ATOM 689 C CA . PHE A 1 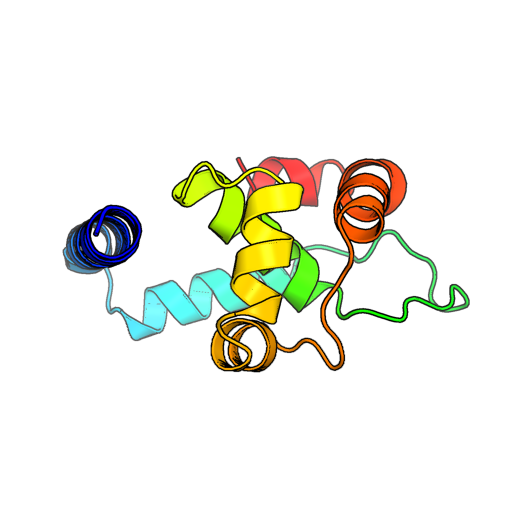87 ? 0.459 -9.277 5.061 1.00 90.62 87 PHE A CA 1
ATOM 690 C C . PHE A 1 87 ? 0.508 -10.677 5.681 1.00 90.62 87 PHE A C 1
ATOM 692 O O . PHE A 1 87 ? -0.377 -11.073 6.433 1.00 90.62 87 PHE A O 1
ATOM 699 N N . SER A 1 88 ? 1.610 -11.394 5.450 1.00 89.19 88 SER A N 1
ATOM 700 C CA . SER A 1 88 ? 1.929 -12.654 6.140 1.00 89.19 88 SER A CA 1
ATOM 701 C C . SER A 1 88 ? 2.426 -12.450 7.578 1.00 89.19 88 SER A C 1
ATOM 703 O O . SER A 1 88 ? 2.423 -13.381 8.380 1.00 89.19 88 SER A O 1
ATOM 705 N N . ARG A 1 89 ? 2.869 -11.231 7.909 1.00 90.81 89 ARG A N 1
ATOM 706 C CA . ARG A 1 89 ? 3.290 -10.795 9.247 1.00 90.81 89 ARG A CA 1
ATOM 707 C C . ARG A 1 89 ? 3.141 -9.282 9.375 1.00 90.81 89 ARG A C 1
ATOM 709 O O . ARG A 1 89 ? 3.282 -8.573 8.382 1.00 90.81 89 ARG A O 1
ATOM 716 N N . VAL A 1 90 ? 2.927 -8.789 10.593 1.00 92.88 90 VAL A N 1
ATOM 717 C CA . VAL A 1 90 ? 2.808 -7.346 10.852 1.00 92.88 90 VAL A CA 1
ATOM 718 C C . VAL A 1 90 ? 4.142 -6.642 10.543 1.00 92.88 90 VAL A C 1
ATOM 720 O O . VAL A 1 90 ? 5.160 -7.008 11.139 1.00 92.88 90 VAL A O 1
ATOM 723 N N . PRO A 1 91 ? 4.169 -5.660 9.623 1.00 93.94 91 PRO A N 1
ATOM 724 C CA . PRO A 1 91 ? 5.341 -4.823 9.394 1.00 93.94 91 PRO A CA 1
ATOM 725 C C . PRO A 1 91 ? 5.654 -3.955 10.613 1.00 93.94 91 PRO A C 1
ATOM 727 O O . PRO A 1 91 ? 4.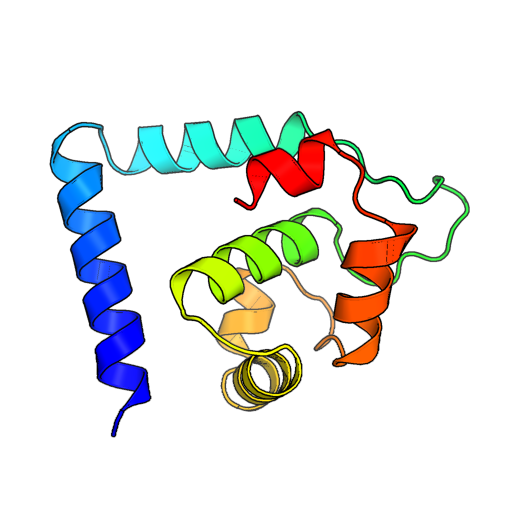745 -3.450 11.268 1.00 93.94 91 PRO A O 1
ATOM 730 N N . ASP A 1 92 ? 6.939 -3.742 10.886 1.00 94.00 92 ASP A N 1
ATOM 731 C CA . ASP A 1 92 ? 7.373 -2.721 11.838 1.00 94.00 92 ASP A CA 1
ATOM 732 C C . ASP A 1 92 ? 7.430 -1.324 11.184 1.00 94.00 92 ASP A C 1
ATOM 734 O O . ASP A 1 92 ? 7.412 -1.178 9.960 1.00 94.00 92 ASP A O 1
ATOM 738 N N . GLU A 1 93 ? 7.542 -0.277 12.004 1.00 95.00 93 GLU A N 1
ATOM 739 C CA . GLU A 1 93 ? 7.650 1.113 11.537 1.00 95.00 93 GLU A CA 1
ATOM 740 C C . GLU A 1 93 ? 8.830 1.326 10.569 1.00 95.00 93 GLU A C 1
ATOM 742 O O . GLU A 1 93 ? 8.726 2.060 9.582 1.00 95.00 93 GLU A O 1
ATOM 747 N N . SER A 1 94 ? 9.950 0.637 10.805 1.00 93.81 94 SER A N 1
ATOM 748 C CA . SER A 1 94 ? 11.135 0.745 9.953 1.00 93.81 94 SER A CA 1
ATOM 749 C C . SER A 1 94 ? 10.923 0.119 8.571 1.00 93.81 94 SER A C 1
ATOM 751 O O . SER A 1 94 ? 11.553 0.537 7.600 1.00 93.81 94 SER A O 1
ATOM 753 N N . ALA A 1 95 ? 10.039 -0.873 8.449 1.00 94.31 95 ALA A N 1
ATOM 754 C CA . ALA A 1 95 ? 9.668 -1.485 7.184 1.00 94.31 95 ALA A CA 1
ATOM 755 C C . ALA A 1 95 ? 8.926 -0.484 6.294 1.00 94.31 95 ALA A C 1
ATOM 757 O O . ALA A 1 95 ? 9.279 -0.368 5.123 1.00 94.31 95 ALA A O 1
ATOM 758 N N . PHE A 1 96 ? 7.995 0.298 6.854 1.00 95.31 96 PHE A N 1
ATOM 759 C CA . PHE A 1 96 ? 7.336 1.380 6.118 1.00 95.31 96 PHE A CA 1
ATOM 760 C C . PHE A 1 96 ? 8.341 2.456 5.704 1.00 95.31 96 PHE A C 1
ATOM 762 O O . PHE A 1 96 ? 8.444 2.780 4.524 1.00 95.31 96 PHE A O 1
ATOM 769 N N . SER A 1 97 ? 9.176 2.936 6.631 1.00 94.75 97 SER A N 1
ATOM 770 C CA . SER A 1 97 ? 10.184 3.953 6.302 1.00 94.75 97 SER A CA 1
ATOM 771 C C . SER A 1 97 ? 11.151 3.507 5.194 1.00 94.75 97 SER A C 1
ATOM 773 O O . SER A 1 97 ? 11.485 4.300 4.313 1.00 94.75 97 SER A O 1
ATOM 775 N N . ARG A 1 98 ? 11.593 2.241 5.211 1.00 93.50 98 ARG A N 1
ATOM 776 C CA . ARG A 1 98 ? 12.453 1.674 4.159 1.00 93.50 98 ARG A CA 1
ATOM 777 C C . ARG A 1 98 ? 11.720 1.506 2.835 1.00 93.50 98 ARG A C 1
ATOM 779 O O . ARG A 1 98 ? 12.326 1.779 1.805 1.00 93.50 98 ARG A O 1
ATOM 786 N N . ALA A 1 99 ? 10.458 1.077 2.857 1.00 94.38 99 ALA A N 1
ATOM 787 C CA . ALA A 1 99 ? 9.657 0.954 1.645 1.00 94.38 99 ALA A CA 1
ATOM 788 C C . ALA A 1 99 ? 9.512 2.317 0.954 1.00 94.38 99 ALA A C 1
ATOM 790 O O . ALA A 1 99 ? 9.874 2.447 -0.210 1.00 94.38 99 ALA A O 1
ATOM 791 N N . TRP A 1 100 ? 9.127 3.349 1.709 1.00 94.81 100 TRP A N 1
ATOM 792 C CA . TRP A 1 100 ? 8.967 4.704 1.180 1.00 94.81 100 TRP A CA 1
ATOM 793 C C . TRP A 1 100 ? 10.229 5.247 0.505 1.00 94.81 100 TRP A C 1
ATOM 795 O O . TRP A 1 100 ? 10.146 5.878 -0.540 1.00 94.81 100 TRP A O 1
ATOM 805 N N . ARG A 1 101 ? 11.400 5.015 1.111 1.00 92.25 101 ARG A N 1
ATOM 806 C CA . ARG A 1 101 ? 12.675 5.582 0.644 1.00 92.25 101 ARG A CA 1
ATOM 807 C C . ARG A 1 101 ? 13.344 4.788 -0.472 1.00 92.25 101 ARG A C 1
ATOM 809 O O . ARG A 1 101 ? 14.042 5.381 -1.281 1.00 92.25 101 ARG A O 1
ATOM 816 N N . ASN A 1 102 ? 13.219 3.461 -0.437 1.00 91.75 102 ASN A N 1
ATOM 817 C CA . ASN A 1 102 ? 14.090 2.574 -1.213 1.00 91.75 102 ASN A CA 1
ATOM 818 C C . ASN A 1 102 ? 13.333 1.602 -2.122 1.00 91.75 102 ASN A C 1
ATOM 820 O O . ASN A 1 102 ? 13.973 0.925 -2.917 1.00 91.75 102 ASN A O 1
ATOM 824 N N . ARG A 1 103 ? 12.021 1.435 -1.927 1.00 93.06 103 ARG A N 1
ATOM 825 C CA . ARG A 1 103 ? 11.206 0.465 -2.673 1.00 93.06 103 ARG A CA 1
ATOM 826 C C . ARG A 1 103 ? 10.252 1.147 -3.644 1.00 93.06 103 ARG A C 1
ATOM 828 O O . ARG A 1 103 ? 9.957 0.578 -4.683 1.00 93.06 103 ARG A O 1
ATOM 835 N N . PHE A 1 104 ? 9.745 2.314 -3.267 1.00 93.62 104 PHE A N 1
ATOM 836 C CA . PHE A 1 104 ? 8.804 3.086 -4.065 1.00 93.62 104 PHE A CA 1
ATOM 837 C C . PHE A 1 104 ? 9.559 4.028 -4.991 1.00 93.62 104 PHE A C 1
ATOM 839 O O . PHE A 1 104 ? 10.454 4.748 -4.546 1.00 93.62 104 PHE A O 1
ATOM 846 N N . ASP A 1 105 ? 9.197 3.976 -6.264 1.00 90.12 105 ASP A N 1
ATOM 847 C CA . ASP A 1 105 ? 9.629 4.906 -7.294 1.00 90.12 105 ASP A CA 1
ATOM 848 C C . ASP A 1 105 ? 8.684 6.116 -7.376 1.00 90.12 105 ASP A C 1
ATOM 850 O O . ASP A 1 105 ? 7.689 6.206 -6.648 1.00 90.12 105 ASP A O 1
ATOM 854 N N . ASP A 1 106 ? 8.993 7.042 -8.285 1.00 87.88 106 ASP A N 1
ATOM 855 C CA . ASP A 1 106 ? 8.214 8.268 -8.470 1.00 87.88 106 ASP A CA 1
ATOM 856 C C . ASP A 1 106 ? 6.747 7.965 -8.827 1.00 87.88 106 ASP A C 1
ATOM 858 O O . ASP A 1 106 ? 5.843 8.621 -8.312 1.00 87.88 106 ASP A O 1
ATOM 862 N N . ALA A 1 107 ? 6.497 6.931 -9.641 1.00 86.06 107 ALA A N 1
ATOM 863 C CA . ALA A 1 107 ? 5.146 6.511 -10.013 1.00 86.06 107 ALA A CA 1
ATOM 864 C C . ALA A 1 107 ? 4.354 5.997 -8.802 1.00 86.06 107 ALA A C 1
ATOM 866 O O . ALA A 1 107 ? 3.178 6.321 -8.632 1.00 86.06 107 ALA A O 1
ATOM 867 N N . THR A 1 108 ? 5.001 5.234 -7.919 1.00 87.31 108 THR A N 1
ATOM 868 C CA . THR A 1 108 ? 4.382 4.768 -6.677 1.00 87.31 108 THR A CA 1
ATOM 869 C C . THR A 1 108 ? 4.103 5.926 -5.718 1.00 87.31 108 THR A C 1
ATOM 871 O O . THR A 1 108 ? 3.063 5.932 -5.059 1.00 87.31 108 THR A O 1
ATOM 874 N N . HIS A 1 109 ? 4.997 6.918 -5.623 1.00 86.75 109 HIS A N 1
ATOM 875 C CA . HIS A 1 109 ? 4.756 8.111 -4.802 1.00 86.75 109 HIS A CA 1
ATOM 876 C C . HIS A 1 109 ? 3.595 8.953 -5.335 1.00 86.75 109 HIS A C 1
ATOM 878 O O . HIS A 1 109 ? 2.752 9.354 -4.537 1.00 86.75 109 HIS A O 1
ATOM 884 N N . GLU A 1 110 ? 3.521 9.177 -6.651 1.00 84.31 110 GLU A N 1
ATOM 885 C CA . GLU A 1 110 ? 2.407 9.889 -7.296 1.00 84.31 110 GLU A CA 1
ATOM 886 C C . GLU A 1 110 ? 1.081 9.154 -7.093 1.00 84.31 110 GLU A C 1
ATOM 888 O O . GLU A 1 110 ? 0.064 9.776 -6.826 1.00 84.31 110 GLU A O 1
ATOM 893 N N . TYR A 1 111 ? 1.088 7.823 -7.145 1.00 81.88 111 TYR A N 1
ATOM 894 C CA . TYR A 1 111 ? -0.113 7.029 -6.904 1.00 81.88 111 TYR A CA 1
ATOM 895 C C . TYR A 1 111 ? -0.669 7.170 -5.475 1.00 81.88 111 TYR A C 1
ATOM 897 O O . TYR A 1 111 ? -1.875 7.042 -5.253 1.00 81.88 111 TYR A O 1
ATOM 905 N N . ILE A 1 112 ? 0.205 7.378 -4.489 1.00 81.00 112 ILE A N 1
ATOM 906 C CA . ILE A 1 112 ? -0.177 7.454 -3.073 1.00 81.00 112 ILE A CA 1
ATOM 907 C C . ILE A 1 112 ? -0.762 8.830 -2.705 1.00 81.00 112 ILE A C 1
ATOM 909 O O . ILE A 1 112 ? -1.567 8.883 -1.772 1.00 81.00 112 ILE A O 1
ATOM 913 N N . HIS A 1 113 ? -0.369 9.906 -3.399 1.00 75.38 113 HIS A N 1
ATOM 914 C CA . HIS A 1 113 ? -0.691 11.301 -3.059 1.00 75.38 113 HIS A CA 1
ATOM 915 C C . HIS A 1 113 ? -1.833 11.882 -3.908 1.00 75.38 113 HIS A C 1
ATOM 917 O O . HIS A 1 113 ? -2.739 12.520 -3.322 1.00 75.38 113 HIS A O 1
#

=== Feature glossary ===
A reading guide for the features in this record.

Start from the sequence.

  · Sequence gives the chain of amino acids in standard one-letter code (A=alanine, C=cysteine, …, Y=tyrosine), read N→C. It is the only feature that is directly encoded by the gene; all structural features are derived from the folded form of this sequence.

Fold it, and you get atomic coordinates and the backbone conformation that goes with them.

  · Structure coordinates are given as an mmCIF _atom_site loop: one row per atom with element, residue name, chain id, sequence number, and x/y/z position in Å. Only the four main-chain atoms per residue are included here; side chains are omitted to keep the record compact.

  · Backbone dihedral angles. Every residue except chain termini has a φ (preceding-C → N → Cα → C) and a ψ (N → Cα → C → next-N). They are reported in degrees following the IUPAC sign convention. Secondary structure is essentially a statement about which (φ, ψ) basin each residue occupies.

  · Eight-state secondary structure (DSSP): H is the canonical α-helix, G the tighter 3₁₀-helix, I the wider π-helix; E/B are β-structure, T and S are turns and bends, and '-' is everything else. DSSP derives these from the pattern of main-chain N–H···O=C hydrogen bonds, not from the sequence.

  · SS3 is a coarse helix/strand/coil call (letters a/b/c) made by the P-SEA algorithm from inter-Cα distances and dihedrals. It is less detailed than DSSP but needs only Cα positions.

Summarize the fold with a handful of shape descriptors and a per-residue structural alphabet.

  · Radius of gyration (Rg) is the root-mean-square distance of Cα atoms from their centroid — a single number for overall size and compactness. A globular domain of N residues has Rg ≈ 2.2·N^0.38 Å; an extended or disordered chain has a much larger Rg. The Cα contact count is the number of residue pairs whose Cα atoms are within 8 Å and are more than four positions apart in sequence — a standard proxy for tertiary packing density. The bounding box is the smallest axis-aligned box enclosing all Cα atoms.

  · 3Di is Foldseek's structural alphabet. Each residue is assigned one of twenty discrete states based on how its Cα sits relative to its spatial (not sequential) neighbors. Aligning 3Di strings finds structural homologs roughly as well as full 3D superposition, but orders of magnitude faster.

  · Solvent-accessible surface area (SASA) is the area in Å² traced out by the centre of a 1.4 Å probe sphere (a water molecule) rolled over the protein's van der Waals surface (Shrake–Rupley / Lee–Richards construction). Buried residues have near-zero SASA; fully exposed residues can exceed 200 Å². The total SASA scales roughly with the number of surface residues.

Ask how reliable the model is.

  · For AlphaFold models, the B-factor field carries pLDDT — the model's own estimate of local accuracy on a 0–100 scale. Regions with pLDDT<50 should be treated as essentially unmodeled; they often correspond to intrinsically disordered segments.

  · For experimental (PDB) structures, the B-factor (temperature factor) quantifies the positional spread of each atom in the crystal — a combination of thermal vibration and static disorder — in units of Å². High B-factors mark flexible loops or poorly resolved regions; low B-factors mark the rigid, well-ordered core.

  · Predicted Aligned Error (PAE) is an AlphaFold confidence matrix: entry (i, j) is the expected error in the position of residue j, in ångströms, when the prediction is superimposed on the true structure at residue i. Low PAE within a block of residues means that block is internally rigid and well-predicted; high PAE between two blocks means their relative placement is uncertain even if each block individually is confident.

Place it in context: what it resembles, what it is annotated as, and how it looks.

  · Structural nearest neighbors (via Foldseek easy-search vs the PDB). Reported per hit: target PDB id, E-value, and alignment TM-score. A TM-score above ~0.5 is the conventional threshold for 'same fold'.

  · Functional annotations link the protein to curated databases. InterPro entries identify conserved domains and families by matching the sequence against member-database signatures (Pfam, PROSITE, CDD, …). Gene Ontology (GO) terms describe molecular function, biological process, and cellular component in a controlled vocabulary. CATH places the structure in a hierarchical fold classification (Class/Architecture/Topology/Homologous-superfamily). The organism is the source species.

  · The contact map is a binary N×N matrix image: pixel (i, j) is dark where Cα_i and Cα_j are within 8 Å and |i−j|>4. Because the |i−j|>4 filter removes local helical contacts, off-diagonal stripes parallel to the main diagonal indicate parallel β-sheets; stripes perpendicular to it indicate antiparallel β-sheets. The Ramachandran plot scatters every residue's (φ, ψ) pair against the sterically allowed regions. The PAE heatmap renders the predicted-aligned-error matrix.

  · Six rendered views show the 3D structure from the faces of a cube — i.e. along ±x, ±y, ±z. Rendering representation is drawn randomly per protein from cartoon (secondary-structure ribbons), sticks (backbone bonds), or molecular surface; coloring is either N→C rainbow (blue at the N-terminus through red at the C-terminus) or one color per chain.